Protein AF-A0A7J8UNN3-F1 (afdb_monomer_lite)

Secondary structure (DSSP, 8-state):
-----GGGGGSHHHHHHHHHHHHHHHHHTT-S---------STHHHHHHT-

Foldseek 3Di:
DQPDDDPRCQDLVVLVVVLVVVVVVCVVVVNPDDDDDDPDPDDNPVSSVVD

Organism: NCBI:txid34286

Structure (mmCIF, N/CA/C/O backbone):
data_AF-A0A7J8UNN3-F1
#
_entry.id   AF-A0A7J8UNN3-F1
#
loop_
_atom_site.group_PDB
_atom_site.id
_atom_site.type_symbol
_atom_site.label_atom_id
_atom_site.label_a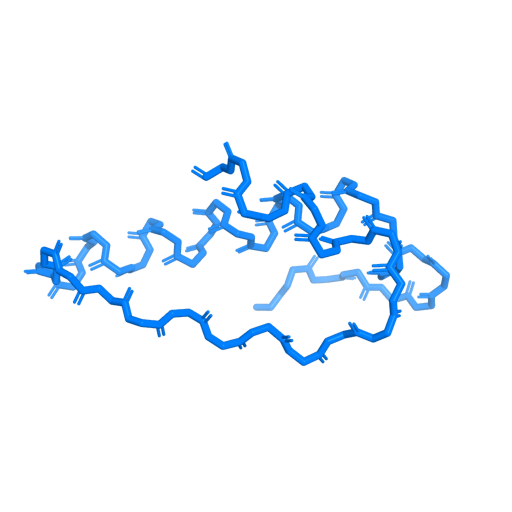lt_id
_atom_site.label_comp_id
_atom_site.label_asym_id
_atom_site.label_entity_id
_atom_site.label_seq_id
_atom_site.pdbx_PDB_ins_code
_atom_site.Cartn_x
_atom_site.Cartn_y
_atom_site.Cartn_z
_atom_site.occupancy
_atom_site.B_iso_or_equiv
_atom_site.auth_seq_id
_atom_site.auth_comp_id
_atom_site.auth_asym_id
_atom_site.auth_atom_id
_atom_site.pdbx_PDB_model_num
ATOM 1 N N . THR A 1 1 ? -2.015 9.453 -1.959 1.00 55.47 1 THR A N 1
ATOM 2 C CA . THR A 1 1 ? -1.557 8.696 -3.151 1.00 55.47 1 THR A CA 1
ATOM 3 C C . THR A 1 1 ? -0.041 8.635 -3.147 1.00 55.47 1 THR A C 1
ATOM 5 O O . THR A 1 1 ? 0.600 9.632 -2.857 1.00 55.47 1 THR A O 1
ATOM 8 N N . CYS A 1 2 ? 0.552 7.473 -3.414 1.00 61.22 2 CYS A N 1
ATOM 9 C CA . CYS A 1 2 ? 1.933 7.144 -3.022 1.00 61.22 2 CYS A CA 1
ATOM 10 C C . CYS A 1 2 ? 3.041 7.718 -3.931 1.00 61.22 2 CYS A C 1
ATOM 12 O O . CYS A 1 2 ? 4.138 7.183 -3.966 1.00 61.22 2 CYS A O 1
ATOM 14 N N . GLY A 1 3 ? 2.772 8.766 -4.714 1.00 75.94 3 GLY A N 1
ATOM 15 C CA . GLY A 1 3 ? 3.790 9.471 -5.512 1.00 75.94 3 GLY A CA 1
ATOM 16 C C . GLY A 1 3 ? 4.462 8.689 -6.657 1.00 75.94 3 GLY A C 1
ATOM 17 O O . GLY A 1 3 ? 5.201 9.288 -7.436 1.00 75.94 3 GLY A O 1
ATOM 18 N N . PHE A 1 4 ? 4.211 7.386 -6.819 1.00 76.12 4 PHE A N 1
ATOM 19 C CA . PHE A 1 4 ? 4.837 6.580 -7.872 1.00 76.12 4 PHE A CA 1
ATOM 20 C C . PHE A 1 4 ? 4.270 6.916 -9.264 1.00 76.12 4 PHE A C 1
ATOM 22 O O . PHE A 1 4 ? 3.075 6.751 -9.519 1.00 76.12 4 PHE A O 1
ATOM 29 N N . LYS A 1 5 ? 5.141 7.360 -10.181 1.00 74.19 5 LYS A N 1
ATOM 30 C CA . LYS A 1 5 ? 4.822 7.691 -11.583 1.00 74.19 5 LYS A CA 1
ATOM 31 C C . LYS A 1 5 ? 5.572 6.774 -12.563 1.00 74.19 5 LYS A C 1
ATOM 33 O O . LYS A 1 5 ? 6.638 6.248 -12.239 1.00 74.19 5 LYS A O 1
ATOM 38 N N . GLY A 1 6 ? 5.018 6.599 -13.766 1.00 76.44 6 GLY A N 1
ATOM 39 C CA . GLY A 1 6 ? 5.624 5.816 -14.853 1.00 76.4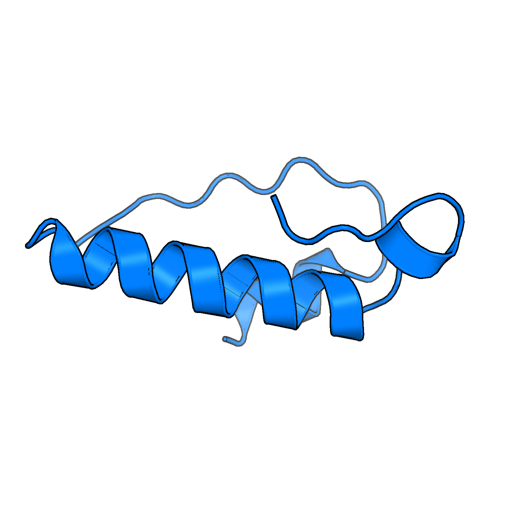4 6 GLY A CA 1
ATOM 40 C C . GLY A 1 6 ? 5.785 4.325 -14.527 1.00 76.44 6 GLY A C 1
ATOM 41 O O . GLY A 1 6 ? 4.976 3.746 -13.801 1.00 76.44 6 GLY A O 1
ATOM 42 N N . THR A 1 7 ? 6.861 3.710 -15.020 1.00 73.94 7 THR A N 1
ATOM 43 C CA . THR A 1 7 ? 7.216 2.291 -14.805 1.00 73.94 7 THR A CA 1
ATOM 44 C C . THR A 1 7 ? 7.338 1.899 -13.331 1.00 73.94 7 THR A C 1
ATOM 46 O O . THR A 1 7 ? 7.094 0.746 -12.984 1.00 73.94 7 THR A O 1
ATOM 49 N N . ARG A 1 8 ? 7.623 2.850 -12.427 1.00 73.00 8 ARG A N 1
ATOM 50 C CA . ARG A 1 8 ? 7.730 2.576 -10.982 1.00 73.00 8 ARG A CA 1
ATOM 51 C C . ARG A 1 8 ? 6.392 2.213 -10.338 1.00 73.00 8 ARG A C 1
ATOM 53 O O . ARG A 1 8 ? 6.389 1.527 -9.321 1.00 73.00 8 ARG A O 1
ATOM 60 N N . ARG A 1 9 ? 5.259 2.606 -10.934 1.00 71.88 9 ARG A N 1
ATOM 61 C CA . ARG A 1 9 ? 3.917 2.252 -10.436 1.00 71.88 9 ARG A CA 1
ATOM 62 C C . ARG A 1 9 ? 3.616 0.753 -10.567 1.00 71.88 9 ARG A C 1
ATOM 64 O O . ARG A 1 9 ? 2.852 0.231 -9.767 1.00 71.88 9 ARG A O 1
ATOM 71 N N . GLY A 1 10 ? 4.219 0.073 -11.544 1.00 73.06 10 GLY A N 1
ATOM 72 C CA . GLY A 1 10 ? 4.050 -1.368 -11.769 1.00 73.06 10 GLY A CA 1
ATOM 73 C C . GLY A 1 10 ? 4.959 -2.253 -10.912 1.00 73.06 10 GLY A C 1
ATOM 74 O O . GLY A 1 10 ? 4.930 -3.471 -11.060 1.00 73.06 10 GLY A O 1
ATOM 75 N N . THR A 1 11 ? 5.786 -1.662 -10.044 1.00 79.31 11 THR A N 1
ATOM 76 C CA . THR A 1 11 ? 6.735 -2.419 -9.221 1.00 79.31 11 THR A CA 1
ATOM 77 C C . THR A 1 11 ? 6.059 -3.008 -7.980 1.00 79.31 11 THR A C 1
ATOM 79 O O . THR A 1 11 ? 5.157 -2.382 -7.412 1.00 79.31 11 THR A O 1
ATOM 82 N N . PRO A 1 12 ? 6.511 -4.181 -7.501 1.00 78.12 12 PRO A N 1
ATOM 83 C CA . PRO A 1 12 ? 5.968 -4.783 -6.284 1.00 78.12 12 PRO A CA 1
ATOM 84 C C . PRO A 1 12 ? 6.178 -3.890 -5.051 1.00 78.12 12 PRO A C 1
ATOM 86 O O . PRO A 1 12 ? 5.317 -3.832 -4.180 1.00 78.12 12 PRO A O 1
ATOM 89 N N . PHE A 1 13 ? 7.266 -3.117 -5.010 1.00 80.06 13 PHE A N 1
ATOM 90 C CA . PHE A 1 13 ? 7.549 -2.180 -3.921 1.00 80.06 13 PHE A CA 1
ATOM 91 C C . PHE A 1 13 ? 6.521 -1.041 -3.830 1.00 80.06 13 PHE A C 1
ATOM 93 O O . PHE A 1 13 ? 6.047 -0.689 -2.745 1.00 80.06 13 PHE A O 1
ATOM 100 N N . ALA A 1 14 ? 6.120 -0.492 -4.981 1.00 80.19 14 ALA A N 1
ATOM 101 C CA . ALA A 1 14 ? 5.058 0.503 -5.029 1.00 80.19 14 ALA A CA 1
ATOM 102 C C . ALA A 1 14 ? 3.727 -0.084 -4.536 1.00 80.19 14 ALA A C 1
ATOM 104 O O . ALA A 1 14 ? 3.008 0.577 -3.789 1.00 80.19 14 ALA A O 1
ATOM 105 N N . ALA A 1 15 ? 3.429 -1.334 -4.904 1.00 78.19 15 ALA A N 1
ATOM 106 C CA . ALA A 1 15 ? 2.225 -2.041 -4.479 1.00 78.19 15 ALA A CA 1
ATOM 107 C C . ALA A 1 15 ? 2.168 -2.253 -2.951 1.00 78.19 15 ALA A C 1
ATOM 109 O O . ALA A 1 15 ? 1.155 -1.912 -2.341 1.00 78.19 15 ALA A O 1
ATOM 110 N N . GLN A 1 16 ? 3.264 -2.702 -2.322 1.00 79.94 16 GLN A N 1
ATOM 111 C CA . GLN A 1 16 ? 3.354 -2.857 -0.856 1.00 79.94 16 GLN A CA 1
ATOM 112 C C . GLN A 1 16 ? 3.157 -1.529 -0.125 1.00 79.94 16 GLN A C 1
ATOM 114 O O . GLN A 1 16 ? 2.389 -1.436 0.828 1.00 79.94 16 GLN A O 1
ATOM 119 N N . THR A 1 17 ? 3.810 -0.470 -0.610 1.00 84.56 17 THR A N 1
ATOM 120 C CA . THR A 1 17 ? 3.713 0.862 0.001 1.00 84.56 17 THR A CA 1
ATOM 121 C C . THR A 1 17 ? 2.285 1.413 -0.071 1.00 84.56 17 THR A C 1
ATOM 123 O O . THR A 1 17 ? 1.814 2.077 0.854 1.00 84.56 17 THR A O 1
ATOM 126 N N . VAL A 1 18 ? 1.570 1.156 -1.172 1.00 80.50 18 VAL A N 1
ATOM 127 C CA . VAL A 1 18 ? 0.149 1.514 -1.302 1.00 80.50 18 VAL A CA 1
ATOM 128 C C . VAL A 1 18 ? -0.699 0.706 -0.320 1.00 80.50 18 VAL A C 1
ATOM 130 O O . VAL A 1 18 ? -1.496 1.306 0.397 1.00 80.50 18 VAL A O 1
ATOM 133 N N . ALA A 1 19 ? -0.504 -0.612 -0.256 1.00 79.75 19 ALA A N 1
ATOM 134 C CA . ALA A 1 19 ? -1.262 -1.503 0.621 1.00 79.75 19 ALA A CA 1
ATOM 135 C C . ALA A 1 19 ? -1.110 -1.126 2.102 1.00 79.75 19 ALA A C 1
ATOM 137 O O . ALA A 1 19 ? -2.112 -0.895 2.774 1.00 79.75 19 ALA A O 1
ATOM 138 N N . GLY A 1 20 ? 0.123 -0.938 2.585 1.00 82.62 20 GLY A N 1
ATOM 139 C CA . GLY A 1 20 ? 0.380 -0.549 3.976 1.00 82.62 20 GLY A CA 1
ATOM 140 C C . GLY A 1 20 ? -0.262 0.788 4.360 1.00 82.62 20 GLY A C 1
ATOM 141 O O . GLY A 1 20 ? -0.824 0.922 5.446 1.00 82.62 20 GLY A O 1
ATOM 142 N N . ASN A 1 21 ? -0.261 1.768 3.451 1.00 83.81 21 ASN A N 1
ATOM 143 C CA . ASN A 1 21 ? -0.953 3.037 3.682 1.00 83.81 21 ASN A CA 1
ATOM 144 C C . ASN A 1 21 ? -2.477 2.867 3.742 1.00 83.81 21 ASN A C 1
ATOM 146 O O . ASN A 1 21 ? -3.119 3.492 4.582 1.00 83.81 21 ASN A O 1
ATOM 150 N N . VAL A 1 22 ? -3.058 2.029 2.877 1.00 80.94 22 VAL A N 1
ATOM 151 C CA . VAL A 1 22 ? -4.502 1.748 2.889 1.00 80.94 22 VAL A CA 1
ATOM 152 C C . VAL A 1 22 ? -4.898 1.034 4.178 1.00 80.94 22 VAL A C 1
ATOM 154 O O . VAL A 1 22 ? -5.837 1.475 4.831 1.00 80.94 22 VAL A O 1
ATOM 157 N N . ILE A 1 23 ? -4.156 0.002 4.590 1.00 82.00 23 ILE A N 1
ATOM 158 C CA . ILE A 1 23 ? -4.405 -0.729 5.841 1.00 82.00 23 ILE A CA 1
ATOM 159 C C . ILE A 1 23 ? -4.384 0.235 7.026 1.00 82.00 23 ILE A C 1
ATOM 161 O O . ILE A 1 23 ? -5.305 0.229 7.837 1.00 82.00 23 ILE A O 1
ATOM 165 N N . ARG A 1 24 ? -3.384 1.122 7.097 1.00 83.00 24 ARG A N 1
ATOM 166 C CA . ARG A 1 24 ? -3.271 2.080 8.202 1.00 83.00 24 ARG A CA 1
ATOM 167 C C . ARG A 1 24 ? -4.465 3.034 8.272 1.00 83.00 24 ARG A C 1
ATOM 169 O O . ARG A 1 24 ? -4.966 3.282 9.359 1.00 83.00 24 ARG A O 1
ATOM 176 N N . VAL A 1 25 ? -4.953 3.510 7.126 1.00 83.19 25 VAL A N 1
ATOM 177 C CA . VAL A 1 25 ? -6.160 4.353 7.050 1.00 83.19 25 VAL A CA 1
ATOM 178 C C . VAL A 1 25 ? -7.422 3.571 7.432 1.00 83.19 25 VAL A C 1
ATOM 180 O O . VAL A 1 25 ? -8.291 4.104 8.112 1.00 83.19 25 VAL A O 1
ATOM 183 N N . VAL A 1 26 ? -7.534 2.307 7.022 1.00 81.88 26 VAL A N 1
ATOM 184 C CA . VAL A 1 26 ? -8.688 1.449 7.342 1.00 81.88 26 VAL A CA 1
ATOM 185 C C . VAL A 1 26 ? -8.749 1.134 8.840 1.00 81.88 26 VAL A C 1
ATOM 187 O O . VAL A 1 26 ? -9.826 1.200 9.435 1.00 81.88 26 VAL A O 1
ATOM 190 N N . VAL A 1 27 ? -7.600 0.836 9.454 1.00 83.50 27 V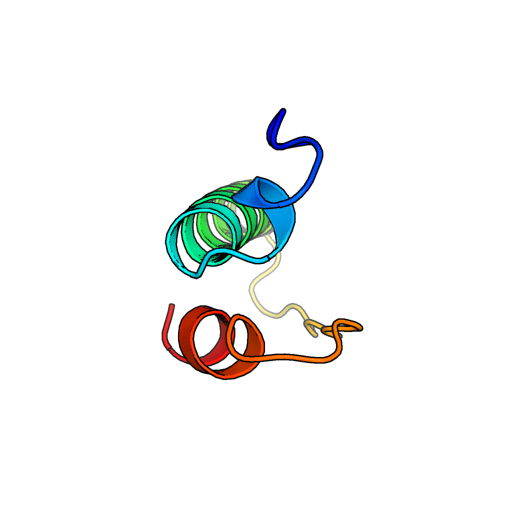AL A N 1
ATOM 191 C CA . VAL A 1 27 ? -7.484 0.588 10.899 1.00 83.50 27 VAL A CA 1
ATOM 192 C C . VAL A 1 27 ? -7.802 1.853 11.697 1.00 83.50 27 VAL A C 1
ATOM 194 O O . VAL A 1 27 ? -8.562 1.780 12.658 1.00 83.50 27 VAL A O 1
ATOM 197 N N . ASP A 1 28 ? -7.290 3.011 11.271 1.00 83.00 28 ASP A N 1
ATOM 198 C CA . ASP A 1 28 ? -7.588 4.312 11.892 1.00 83.00 28 ASP A CA 1
ATOM 199 C C . ASP A 1 28 ? -9.088 4.656 11.835 1.00 83.00 28 ASP A C 1
ATOM 201 O O . ASP A 1 28 ? -9.661 5.173 12.789 1.00 83.00 28 ASP A O 1
ATOM 205 N N . GLN A 1 29 ? -9.772 4.251 10.763 1.00 82.25 29 GLN A N 1
ATOM 206 C CA . GLN A 1 29 ? -11.224 4.398 10.618 1.00 82.25 29 GLN A CA 1
ATOM 207 C C . GLN A 1 29 ? -12.049 3.385 11.437 1.00 82.25 29 GLN A C 1
ATOM 209 O O . GLN A 1 29 ? -13.271 3.323 11.277 1.00 82.25 29 GLN A O 1
ATOM 214 N N . GLY A 1 30 ? -11.420 2.564 12.287 1.00 80.62 30 GLY A N 1
ATOM 215 C CA . GLY A 1 30 ? -12.102 1.593 13.153 1.00 80.62 30 GLY A CA 1
ATOM 216 C C . GLY A 1 30 ? -12.762 0.434 12.398 1.00 80.62 30 GLY A C 1
ATOM 217 O O . GLY A 1 30 ? -13.615 -0.273 12.941 1.00 80.62 30 GLY A O 1
ATOM 218 N N . ARG A 1 31 ? -12.403 0.226 11.127 1.00 73.31 31 ARG A N 1
ATOM 219 C CA . ARG A 1 31 ? -12.994 -0.809 10.274 1.00 73.31 31 ARG A CA 1
ATOM 220 C C . ARG A 1 31 ? -12.270 -2.132 10.519 1.00 73.31 31 ARG A C 1
ATOM 222 O O . ARG A 1 31 ? -11.140 -2.317 10.088 1.00 73.31 31 ARG A O 1
ATOM 229 N N . GLN A 1 32 ? -12.944 -3.082 11.168 1.00 69.56 32 GLN A N 1
ATOM 230 C CA . GLN A 1 32 ? -12.394 -4.430 11.402 1.00 69.56 32 GLN A CA 1
ATOM 231 C C . GLN A 1 32 ? -12.390 -5.311 10.146 1.00 69.56 32 GLN A C 1
ATOM 233 O O . GLN A 1 32 ? -11.687 -6.316 10.092 1.00 69.56 32 GLN A O 1
ATOM 238 N N . ARG A 1 33 ? -13.207 -4.969 9.143 1.00 67.25 33 ARG A N 1
ATOM 239 C CA . ARG A 1 33 ? -13.308 -5.699 7.877 1.00 67.25 33 ARG A CA 1
ATOM 240 C C . ARG A 1 33 ? -13.417 -4.704 6.732 1.00 67.25 33 ARG A C 1
ATOM 242 O O . ARG A 1 33 ? -14.262 -3.809 6.762 1.00 67.25 33 ARG A O 1
ATOM 249 N N . ALA A 1 34 ? -12.564 -4.874 5.734 1.00 68.44 34 ALA A N 1
ATOM 250 C CA . ALA A 1 34 ? -12.587 -4.104 4.504 1.00 68.44 34 ALA A CA 1
ATOM 251 C C . ALA A 1 34 ? -12.397 -5.057 3.327 1.00 68.44 34 ALA A C 1
ATOM 253 O O . ALA A 1 34 ? -11.520 -5.917 3.344 1.00 68.44 34 ALA A O 1
ATOM 254 N N . GLU A 1 35 ? -13.238 -4.903 2.313 1.00 68.31 35 GLU A N 1
ATOM 255 C CA . GLU A 1 35 ? -13.140 -5.665 1.078 1.00 68.31 35 GLU A CA 1
ATOM 256 C C . GLU A 1 35 ? -12.248 -4.889 0.104 1.00 68.31 35 GLU A C 1
ATOM 258 O O . GLU A 1 35 ? -12.521 -3.732 -0.229 1.00 68.31 35 GLU A O 1
ATOM 263 N N . VAL A 1 36 ? -11.131 -5.492 -0.304 1.00 67.62 36 VAL A N 1
ATOM 264 C CA . VAL A 1 36 ? -10.106 -4.816 -1.108 1.00 67.62 36 VAL A CA 1
ATOM 265 C C . VAL A 1 36 ? -10.179 -5.317 -2.546 1.00 67.62 36 VAL A C 1
ATOM 267 O O . VAL A 1 36 ? -9.735 -6.417 -2.866 1.00 67.62 36 VAL A O 1
ATOM 270 N N . MET A 1 37 ? -10.724 -4.492 -3.442 1.00 67.81 37 MET A N 1
ATOM 271 C CA . MET A 1 37 ? -10.782 -4.798 -4.874 1.00 67.81 37 MET A CA 1
ATOM 272 C C . MET A 1 37 ? -9.562 -4.226 -5.607 1.00 67.81 37 MET A C 1
ATOM 274 O O . MET A 1 37 ? -9.422 -3.014 -5.772 1.00 67.81 37 MET A O 1
ATOM 278 N N . ILE A 1 38 ? -8.690 -5.106 -6.106 1.00 68.00 38 ILE A N 1
ATOM 279 C CA . ILE A 1 38 ? -7.450 -4.716 -6.793 1.00 68.00 38 ILE A CA 1
ATOM 280 C C . ILE A 1 38 ? -7.643 -4.773 -8.312 1.00 68.00 38 I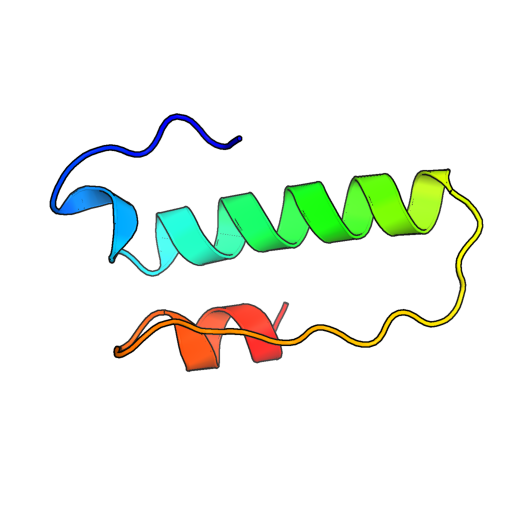LE A C 1
ATOM 282 O O . ILE A 1 38 ? -7.624 -5.839 -8.929 1.00 68.00 38 ILE A O 1
ATOM 286 N N . LYS A 1 39 ? -7.767 -3.604 -8.949 1.00 63.38 39 LYS A N 1
ATOM 287 C CA . LYS A 1 39 ? -7.834 -3.470 -10.414 1.00 63.38 39 LYS A CA 1
ATOM 288 C C . LYS A 1 39 ? -6.476 -3.074 -11.003 1.00 63.38 39 LYS A C 1
ATOM 290 O O . LYS A 1 39 ? -6.281 -1.936 -11.413 1.00 63.38 39 LYS A O 1
ATOM 295 N N . CYS A 1 40 ? -5.542 -4.024 -11.066 1.00 56.53 40 CYS A N 1
ATOM 296 C CA . CYS A 1 40 ? -4.265 -3.851 -11.774 1.00 56.53 40 CYS A CA 1
ATOM 297 C C . CYS A 1 40 ? -3.960 -5.081 -12.642 1.00 56.53 40 CYS A C 1
ATOM 299 O O . CYS A 1 40 ? -4.015 -6.186 -12.109 1.00 56.53 40 CYS A O 1
ATOM 301 N N . PRO A 1 41 ? -3.629 -4.952 -13.936 1.00 60.31 41 PRO A N 1
ATOM 302 C CA . PRO A 1 41 ? -3.002 -6.033 -14.694 1.00 60.31 41 PRO A CA 1
ATOM 303 C C . PRO A 1 41 ? -1.508 -6.124 -14.314 1.00 60.31 41 PRO A C 1
ATOM 305 O O . PRO A 1 41 ? -0.782 -5.146 -14.471 1.00 60.31 41 PRO A O 1
ATOM 308 N N . GLY A 1 42 ? -1.045 -7.264 -13.780 1.00 64.00 42 GLY A N 1
ATOM 309 C CA . GLY A 1 42 ? 0.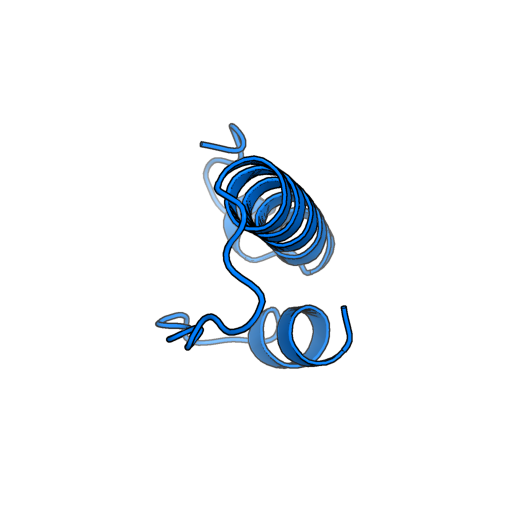389 -7.545 -13.573 1.00 64.00 42 GLY A CA 1
ATOM 310 C C . GLY A 1 42 ? 0.838 -7.952 -12.156 1.00 64.00 42 GLY A C 1
ATOM 311 O O . GLY A 1 42 ? 0.044 -8.016 -11.216 1.00 64.00 42 GLY A O 1
ATOM 312 N N . LEU A 1 43 ? 2.151 -8.210 -12.038 1.00 61.25 43 LEU A N 1
ATOM 313 C CA . LEU A 1 43 ? 2.894 -8.823 -10.912 1.00 61.25 43 LEU A CA 1
ATOM 314 C C . LEU A 1 43 ? 2.639 -8.220 -9.515 1.00 61.25 43 LEU A C 1
ATOM 316 O O . LEU A 1 43 ? 2.887 -8.875 -8.508 1.00 61.25 43 LEU A O 1
ATOM 320 N N . GLY A 1 44 ? 2.125 -6.991 -9.430 1.00 62.94 44 GLY A N 1
ATOM 321 C CA . GLY A 1 44 ? 1.800 -6.340 -8.157 1.00 62.94 44 GLY A CA 1
ATOM 322 C C . GLY A 1 44 ? 0.575 -6.911 -7.429 1.00 62.94 44 GLY A C 1
ATOM 323 O O . GLY A 1 44 ? 0.377 -6.568 -6.269 1.00 62.94 44 GLY A O 1
ATOM 324 N N . ARG A 1 45 ? -0.249 -7.762 -8.068 1.00 68.00 45 ARG A N 1
ATOM 325 C CA . ARG A 1 45 ? -1.446 -8.364 -7.439 1.00 68.00 45 ARG A CA 1
ATOM 326 C C . ARG A 1 45 ? -1.112 -9.274 -6.256 1.00 68.00 45 ARG A C 1
ATOM 328 O O . ARG A 1 45 ? -1.713 -9.140 -5.197 1.00 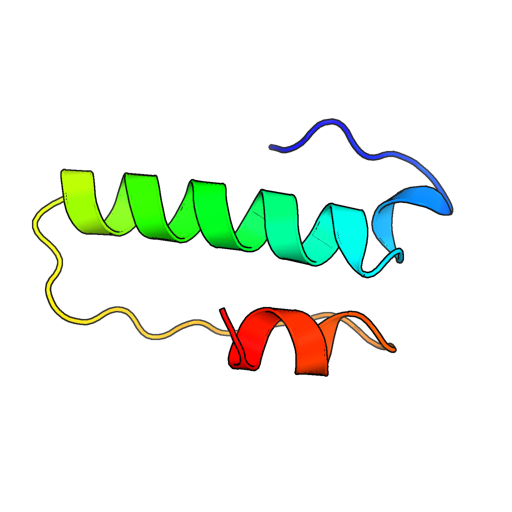68.00 45 ARG A O 1
ATOM 335 N N . ASP A 1 46 ? -0.156 -10.177 -6.446 1.00 68.38 46 ASP A N 1
ATOM 336 C CA . ASP A 1 46 ? 0.157 -11.245 -5.486 1.00 68.38 46 ASP A CA 1
ATOM 337 C C . ASP A 1 46 ? 0.778 -10.695 -4.197 1.00 68.38 46 ASP A C 1
ATOM 339 O O . ASP A 1 46 ? 0.520 -11.150 -3.087 1.00 68.38 46 ASP A O 1
ATOM 343 N N . VAL A 1 47 ? 1.570 -9.637 -4.356 1.00 63.97 47 VAL A N 1
ATOM 344 C CA . VAL A 1 47 ? 2.272 -8.977 -3.260 1.00 63.97 47 VAL A CA 1
ATOM 345 C C . VAL A 1 47 ? 1.310 -8.234 -2.327 1.00 63.97 47 VAL A C 1
ATOM 347 O O . VAL A 1 47 ? 1.549 -8.196 -1.124 1.00 63.97 47 VAL A O 1
ATOM 350 N N . ILE A 1 48 ? 0.215 -7.677 -2.858 1.00 64.38 48 ILE A N 1
ATOM 351 C CA . ILE A 1 48 ? -0.796 -6.984 -2.044 1.00 64.38 48 ILE A CA 1
ATOM 352 C C . ILE A 1 48 ? -1.631 -7.989 -1.246 1.00 64.38 48 ILE A C 1
ATOM 354 O O . ILE A 1 48 ? -1.944 -7.723 -0.099 1.00 64.38 48 ILE A O 1
ATOM 358 N N . LEU A 1 49 ? -1.970 -9.146 -1.824 1.00 66.38 49 LEU A N 1
ATOM 359 C CA . LEU A 1 49 ? -2.763 -10.177 -1.136 1.00 66.38 49 LEU A CA 1
ATOM 360 C C . LEU A 1 49 ? -2.021 -10.834 0.039 1.00 66.38 49 LEU A C 1
ATOM 362 O O . LEU A 1 49 ? -2.656 -11.434 0.900 1.00 66.38 49 LEU A O 1
ATOM 366 N N . ARG A 1 50 ? -0.687 -10.742 0.066 1.00 63.22 50 ARG A N 1
ATOM 367 C CA . ARG A 1 50 ? 0.161 -11.280 1.139 1.00 63.22 50 ARG A CA 1
ATOM 368 C C . ARG A 1 50 ? 0.411 -10.314 2.304 1.00 63.22 50 ARG A C 1
ATOM 370 O O . ARG A 1 50 ? 0.994 -10.760 3.288 1.00 63.22 50 ARG A O 1
ATOM 377 N N . THR A 1 51 ? 0.045 -9.034 2.183 1.00 58.50 51 THR A N 1
ATOM 378 C CA . THR A 1 51 ? 0.355 -7.973 3.166 1.00 58.50 51 THR A CA 1
ATOM 379 C C . THR A 1 51 ? -0.908 -7.499 3.864 1.00 58.50 51 THR A C 1
ATOM 381 O O . THR A 1 51 ? -0.865 -7.358 5.103 1.00 58.50 51 THR A O 1
#

InterPro domains:
  IPR001971 Small ribosomal subunit protein uS11 [PF00411] (1-50)
  IPR001971 Small ribosomal subunit protein uS11 [PTHR11759] (1-50)
  IPR036967 Small ribosomal subunit protein uS11 superfamily [G3DSA:3.30.420.80] (1-51)

Sequence (51 aa):
TCGFKGTRRGTPFAAQTVAGNVIRVVVDQGRQRAEVMIKCPGLGRDVILRT

Radius of gyration: 11.39 Å; chains: 1; bounding box: 21×21×28 Å

pLDDT: mean 72.75, std 8.3, range [55.47, 84.56]